Protein AF-Q07IV1-F1 (afdb_monomer)

Radius of gyration: 22.97 Å; Cα contacts (8 Å, |Δi|>4): 264; chains: 1; bounding box: 75×40×69 Å

Foldseek 3Di:
DDDDDDDDDDDPPDPDDDDPDLVVLLVLVAAKWAWPDKPVDDDRPWMWGWDDPDQWTWIDIPQAKIWTWHFDDDVPWTKIKGKIAGDDRPPLRHGWIWIKIWTDDDQKIWIWIWTCPPVDTDIMITIIGDDDPDD

pLDDT: mean 82.67, std 17.13, range [36.03, 98.31]

Nearest PDB structures (foldseek):
  3wjf-assembly1_B  TM=5.569E-01  e=2.187E-03  Arabidopsis thaliana
  3wjc-assembly1_B  TM=5.293E-01  e=2.429E-03  Arabidopsis thaliana
  4ymy-assembly1_A-2  TM=5.428E-01  e=3.892E-03  Arabidopsis thaliana
  3wjd-assembly1_A-2  TM=5.385E-01  e=6.235E-03  Arabidopsis thaliana

Solvent-accessible surface area (backbone atoms only — not comparable to full-atom values): 7969 Å² total; per-residue (Å²): 141,80,89,78,82,85,82,83,80,84,82,82,81,77,83,75,81,80,76,76,61,70,74,69,52,57,56,76,65,49,44,66,31,36,41,75,46,41,81,81,51,89,48,90,82,39,36,38,38,28,42,86,60,76,95,28,36,33,37,44,34,79,79,37,36,37,34,45,29,35,79,43,96,45,93,96,44,47,34,31,36,38,43,32,35,29,46,82,58,97,70,88,49,53,68,34,44,27,41,38,40,38,36,54,56,96,78,33,41,38,37,43,33,42,32,55,71,80,96,49,72,50,78,40,45,36,37,25,31,63,78,80,82,79,133

Organism: Rhodopseudomonas palustris (strain BisA53) (NCBI:txid316055)

Secondary structure (DSSP, 8-state):
---------------------HHHHHGGG-EEEEEEEETT---TT-EEEEEE-SSSEEEEETTSEEEEEEE--BTTBEEEEEEEEE-S-SSS-TT-EEEEEEEEETTEEEEEEEEE-SSSEEEEEEEEE------

Mean predicted aligned error: 10.29 Å

Sequence (135 aa):
MHRLALSIVLISMACAGQSMPAQAQVDFLLGEWQQIASNAGACPTCQISLAHGGDAIAVTANNGWSARVSEQRRVGVIAAAGNGRWRSAGRGLDGKPFSIDLEWRGDRLYMTMRIDLGPGVRTVKAVYGRLWLGS

Structure (mmCIF, N/CA/C/O backbone):
data_AF-Q07IV1-F1
#
_entry.id   AF-Q07IV1-F1
#
loop_
_atom_site.group_PDB
_atom_site.id
_atom_site.type_symbol
_atom_site.label_atom_id
_atom_site.label_alt_id
_atom_site.label_comp_id
_atom_site.label_asym_id
_atom_site.label_entity_id
_atom_site.label_seq_id
_atom_site.pdbx_PDB_ins_code
_atom_site.Cartn_x
_atom_site.Cartn_y
_atom_site.Cartn_z
_atom_site.occupancy
_atom_site.B_iso_or_equiv
_atom_site.auth_seq_id
_atom_site.auth_comp_id
_atom_site.auth_asym_id
_atom_site.auth_atom_id
_atom_site.pdbx_PDB_model_num
ATOM 1 N N . MET A 1 1 ? -60.277 20.187 48.944 1.00 40.03 1 MET A N 1
ATOM 2 C CA . MET A 1 1 ? -60.179 20.844 47.620 1.00 40.03 1 MET A CA 1
ATOM 3 C C . MET A 1 1 ? -58.736 21.284 47.399 1.00 40.03 1 MET A C 1
ATOM 5 O O . MET A 1 1 ? -58.373 22.378 47.812 1.00 40.03 1 MET A O 1
ATOM 9 N N . HIS A 1 2 ? -57.885 20.426 46.833 1.00 36.03 2 HIS A N 1
ATOM 10 C CA . HIS A 1 2 ? -56.502 20.779 46.494 1.00 36.03 2 HIS A CA 1
ATOM 11 C C . HIS A 1 2 ? -56.306 20.591 44.994 1.00 36.03 2 HIS A C 1
ATOM 13 O O . HIS A 1 2 ? -56.452 19.496 44.461 1.00 36.03 2 HIS A O 1
ATOM 19 N N . ARG A 1 3 ? -56.078 21.725 44.330 1.00 49.12 3 ARG A N 1
ATOM 20 C CA . ARG A 1 3 ? -55.739 21.842 42.916 1.00 49.12 3 ARG A CA 1
ATOM 21 C C . ARG A 1 3 ? -54.343 21.256 42.728 1.00 49.12 3 ARG A C 1
ATOM 23 O O . ARG A 1 3 ? -53.415 21.730 43.372 1.00 49.12 3 ARG A O 1
ATOM 30 N N . LEU A 1 4 ? -54.186 20.276 41.848 1.00 46.97 4 LEU A N 1
ATOM 31 C CA . LEU A 1 4 ? -52.872 19.841 41.384 1.00 46.97 4 LEU A CA 1
ATOM 32 C C . LEU A 1 4 ? -52.794 20.126 39.889 1.00 46.97 4 LEU A C 1
ATOM 34 O O . LEU A 1 4 ? -53.423 19.465 39.067 1.00 46.97 4 LEU A O 1
ATOM 38 N N . ALA A 1 5 ? -52.086 21.211 39.591 1.00 52.22 5 ALA A N 1
ATOM 39 C CA . ALA A 1 5 ? -51.722 21.630 38.254 1.00 52.22 5 ALA A CA 1
ATOM 40 C C . ALA A 1 5 ? -50.782 20.584 37.638 1.00 52.22 5 ALA A C 1
ATOM 42 O O . ALA A 1 5 ? -49.783 20.196 38.242 1.00 52.22 5 ALA A O 1
ATOM 43 N N . LEU A 1 6 ? -51.136 20.118 36.443 1.00 47.47 6 LEU A N 1
ATOM 44 C CA . LEU A 1 6 ? -50.376 19.144 35.674 1.00 47.47 6 LEU A CA 1
ATOM 45 C C . LEU A 1 6 ? -49.261 19.886 34.912 1.00 47.47 6 LEU A C 1
ATOM 47 O O . LEU A 1 6 ? -49.503 20.461 33.853 1.00 47.47 6 LEU A O 1
ATOM 51 N N . SER A 1 7 ? -48.051 19.924 35.468 1.00 48.41 7 SER A N 1
ATOM 52 C CA . SER A 1 7 ? -46.876 20.477 34.782 1.00 48.41 7 SER A CA 1
ATOM 53 C C . SER A 1 7 ? -46.313 19.449 33.798 1.00 48.41 7 SER A C 1
ATOM 55 O O . SER A 1 7 ? -45.733 18.444 34.202 1.00 48.41 7 SER A O 1
ATOM 57 N N . ILE A 1 8 ? -46.492 19.701 32.501 1.00 55.38 8 ILE A N 1
ATOM 58 C CA . ILE A 1 8 ? -45.924 18.907 31.404 1.00 55.38 8 ILE A CA 1
ATOM 59 C C . ILE A 1 8 ? -44.453 19.308 31.236 1.00 55.38 8 ILE A C 1
ATOM 61 O O . ILE A 1 8 ? -44.153 20.420 30.805 1.00 55.38 8 ILE A O 1
ATOM 65 N N . VAL A 1 9 ? -43.531 18.408 31.582 1.00 54.19 9 VAL A N 1
ATOM 66 C CA . VAL A 1 9 ? -42.092 18.572 31.329 1.00 54.19 9 VAL A CA 1
ATOM 67 C C . VAL A 1 9 ? -41.769 17.957 29.965 1.00 54.19 9 VAL A C 1
ATOM 69 O O . VAL A 1 9 ? -41.808 16.741 29.798 1.00 54.19 9 VAL A O 1
ATOM 72 N N . LEU A 1 10 ? -41.466 18.803 28.979 1.00 54.62 10 LEU A N 1
ATOM 73 C CA . LEU A 1 10 ? -40.943 18.398 27.672 1.00 54.62 10 LEU A CA 1
ATOM 74 C C . LEU A 1 10 ? -39.434 18.146 27.794 1.00 54.62 10 LEU A C 1
ATOM 76 O O . LEU A 1 10 ? -38.656 19.084 27.944 1.00 54.62 10 LEU A O 1
ATOM 80 N N . ILE A 1 11 ? -39.021 16.878 27.733 1.00 59.69 11 ILE A N 1
ATOM 81 C CA . ILE A 1 11 ? -37.609 16.481 27.661 1.00 59.69 11 ILE A CA 1
ATOM 82 C C . ILE A 1 11 ? -37.199 16.465 26.184 1.00 59.69 11 ILE A C 1
ATOM 84 O O . ILE A 1 11 ? -37.476 15.516 25.453 1.00 59.69 11 ILE A O 1
ATOM 88 N N . SER A 1 12 ? -36.548 17.533 25.728 1.00 55.75 12 SER A N 1
ATOM 89 C CA . SER A 1 12 ? -35.908 17.612 24.412 1.00 55.75 12 SER A CA 1
ATOM 90 C C . SER A 1 12 ? -34.575 16.855 24.442 1.00 55.75 12 SER A C 1
ATOM 92 O O . SER A 1 12 ? -33.531 17.396 24.799 1.00 55.75 12 SER A O 1
ATOM 94 N N . MET A 1 13 ? -34.613 15.574 24.073 1.00 62.78 13 MET A N 1
ATOM 95 C CA . MET A 1 13 ? -33.425 14.736 23.898 1.00 62.78 13 MET A CA 1
ATOM 96 C C . MET A 1 13 ? -32.704 15.135 22.598 1.00 62.78 13 MET A C 1
ATOM 98 O O . MET A 1 13 ? -33.010 14.636 21.517 1.00 62.78 13 MET A O 1
ATOM 102 N N . ALA A 1 14 ? -31.761 16.074 22.685 1.00 55.47 14 ALA A N 1
ATOM 103 C CA . ALA A 1 14 ? -30.874 16.415 21.578 1.00 55.47 14 ALA A CA 1
ATOM 104 C C . ALA A 1 14 ? -29.803 15.322 21.422 1.00 55.47 14 ALA A C 1
ATOM 106 O O . ALA A 1 14 ? -28.797 15.313 22.130 1.00 55.47 14 ALA A O 1
ATOM 107 N N . CYS A 1 15 ? -30.006 14.386 20.492 1.00 52.06 15 CYS A N 1
ATOM 108 C CA . CYS A 1 15 ? -28.945 13.484 20.049 1.00 52.06 15 CYS A CA 1
ATOM 109 C C . CYS A 1 15 ? -27.900 14.289 19.260 1.00 52.06 15 CYS A C 1
ATOM 111 O O . CYS A 1 15 ? -28.031 14.489 18.054 1.00 52.06 15 CYS A O 1
ATOM 113 N N . ALA A 1 16 ? -26.860 14.768 19.943 1.00 54.22 16 ALA A N 1
ATOM 114 C CA . ALA A 1 16 ? -25.662 15.278 19.292 1.00 54.22 16 ALA A CA 1
ATOM 115 C C . ALA A 1 16 ? -24.942 14.106 18.604 1.00 54.22 16 ALA A C 1
ATOM 117 O O . ALA A 1 16 ? -24.416 13.214 19.270 1.00 54.22 16 ALA A O 1
ATOM 118 N N . GLY A 1 17 ? -24.946 14.088 17.269 1.00 51.19 17 GLY A N 1
ATOM 119 C CA . GLY A 1 17 ? -24.156 13.147 16.480 1.00 51.19 17 GLY A CA 1
ATOM 120 C C . GLY A 1 17 ? -22.672 13.370 16.751 1.00 51.19 17 GLY A C 1
ATOM 121 O O . GLY A 1 17 ? -22.096 14.355 16.296 1.00 51.19 17 GLY A O 1
ATOM 122 N N . GLN A 1 18 ? -22.059 12.478 17.525 1.00 54.50 18 GLN A N 1
ATOM 123 C CA . GLN A 1 18 ? -20.629 12.509 17.803 1.00 54.50 18 GLN A CA 1
ATOM 124 C C . GLN A 1 18 ? -19.873 12.134 16.523 1.00 54.50 18 GLN A C 1
ATOM 126 O O . GLN A 1 18 ? -19.753 10.963 16.171 1.00 54.50 18 GLN A O 1
ATOM 131 N N . SER A 1 19 ? -19.370 13.134 15.802 1.00 58.03 19 SER A N 1
ATOM 132 C CA . SER A 1 19 ? -18.354 12.924 14.774 1.00 58.03 19 SER A CA 1
ATOM 133 C C . SER A 1 19 ? -17.069 12.464 15.461 1.00 58.03 19 SER A C 1
ATOM 135 O O . SER A 1 19 ? -16.491 13.222 16.242 1.00 58.03 19 SER A O 1
ATOM 137 N N . MET A 1 20 ? -16.640 11.224 15.209 1.00 58.50 20 MET A N 1
ATOM 138 C CA . MET A 1 20 ? -15.365 10.723 15.724 1.00 58.50 20 MET A CA 1
ATOM 139 C C . MET A 1 20 ? -14.208 11.618 15.247 1.00 58.50 20 MET A C 1
ATOM 141 O O . MET A 1 20 ? -14.228 12.081 14.102 1.00 58.50 20 MET A O 1
ATOM 145 N N . PRO A 1 21 ? -13.205 11.889 16.103 1.00 58.69 21 PRO A N 1
ATOM 146 C CA . PRO A 1 21 ? -12.028 12.644 15.697 1.00 58.69 21 PRO A CA 1
ATOM 147 C C . PRO A 1 21 ? -11.281 11.892 14.587 1.00 58.69 21 PRO A C 1
ATOM 149 O O . PRO A 1 21 ? -11.074 10.686 14.688 1.00 58.69 21 PRO A O 1
ATOM 152 N N . ALA A 1 22 ? -10.860 12.619 13.548 1.00 57.34 22 ALA A N 1
ATOM 153 C CA . ALA A 1 22 ? -10.236 12.077 12.332 1.00 57.34 22 ALA A CA 1
ATOM 154 C C . ALA A 1 22 ? -9.058 11.117 12.612 1.00 57.34 22 ALA A C 1
ATOM 156 O O . ALA A 1 22 ? -8.937 10.065 11.992 1.00 57.34 22 ALA A O 1
ATOM 157 N N . GLN A 1 23 ? -8.262 11.404 13.647 1.00 57.91 23 GLN A N 1
ATOM 158 C CA . GLN A 1 23 ? -7.150 10.546 14.065 1.00 57.91 23 GLN A CA 1
ATOM 159 C C . GLN A 1 23 ? -7.575 9.137 14.504 1.00 57.91 23 GLN A C 1
ATOM 161 O O . GLN A 1 23 ? -6.878 8.184 14.187 1.00 57.91 23 GLN A O 1
ATOM 166 N N . ALA A 1 24 ? -8.740 8.972 15.137 1.00 60.38 24 ALA A N 1
ATOM 167 C CA . ALA A 1 24 ? -9.231 7.649 15.535 1.00 60.38 24 ALA A CA 1
ATOM 168 C C . ALA A 1 24 ? -9.680 6.799 14.331 1.00 60.38 24 ALA A C 1
ATOM 170 O O . ALA A 1 24 ? -9.827 5.584 14.431 1.00 60.38 24 ALA A O 1
ATOM 171 N N . GLN A 1 25 ? -9.929 7.431 13.181 1.00 69.75 25 GLN A N 1
ATOM 172 C CA . GLN A 1 25 ? -10.469 6.764 12.004 1.00 69.75 25 GLN A CA 1
ATOM 173 C C . GLN A 1 25 ? -9.362 6.101 11.167 1.00 69.75 25 GLN A C 1
ATOM 175 O O . GLN A 1 25 ? -9.569 5.032 10.601 1.00 69.75 25 GLN A O 1
ATOM 180 N N . VAL A 1 26 ? -8.153 6.663 11.134 1.00 74.19 26 VAL A N 1
ATOM 181 C CA . VAL A 1 26 ? -7.001 6.023 10.472 1.00 74.19 26 VAL A CA 1
ATOM 182 C C . VAL A 1 26 ? -6.402 4.864 11.265 1.00 74.19 26 VAL A C 1
ATOM 184 O O . VAL A 1 26 ? -5.781 3.990 10.660 1.00 74.19 26 VAL A O 1
ATOM 187 N N . ASP A 1 27 ? -6.653 4.785 12.572 1.00 84.12 27 ASP A N 1
ATOM 188 C CA . ASP A 1 27 ? -6.186 3.675 13.411 1.00 84.12 27 ASP A CA 1
ATOM 189 C C . ASP A 1 27 ? -6.731 2.317 12.936 1.00 84.12 27 ASP A C 1
ATOM 191 O O . ASP A 1 27 ? -6.049 1.295 13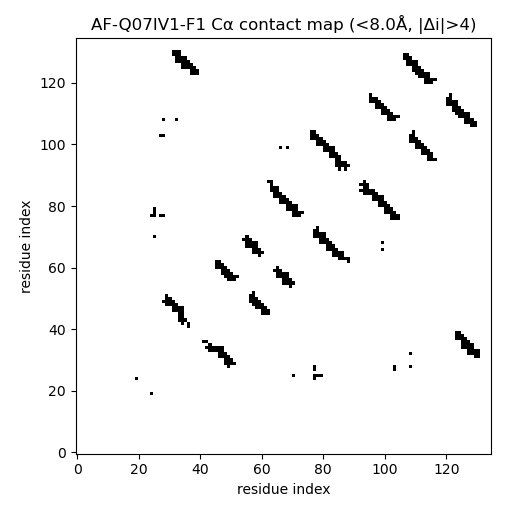.032 1.00 84.12 27 ASP A O 1
ATOM 195 N N . PHE A 1 28 ? -7.911 2.301 12.304 1.00 87.06 28 PHE A N 1
ATOM 196 C CA . PHE A 1 28 ? -8.484 1.100 11.686 1.00 87.06 28 PHE A CA 1
ATOM 197 C C . PHE A 1 28 ? -7.635 0.532 10.538 1.00 87.06 28 PHE A C 1
ATOM 199 O O . PHE A 1 28 ? -7.730 -0.664 10.239 1.00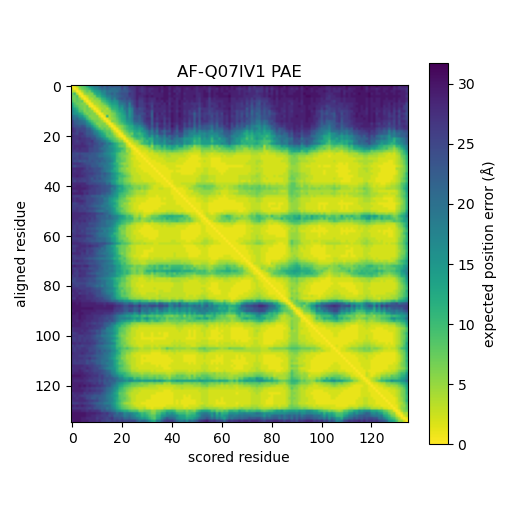 87.06 28 PHE A O 1
ATOM 206 N N . LEU A 1 29 ? -6.798 1.359 9.901 1.00 91.25 29 LEU A N 1
ATOM 207 C CA . LEU A 1 29 ? -5.878 0.934 8.845 1.00 91.25 29 LEU A CA 1
ATOM 208 C C . LEU A 1 29 ? -4.622 0.256 9.406 1.00 91.25 29 LEU A C 1
ATOM 210 O O . LEU A 1 29 ? -3.996 -0.529 8.696 1.00 91.25 29 LEU A O 1
ATOM 214 N N . LEU A 1 30 ? -4.244 0.533 10.654 1.00 93.50 30 LEU A N 1
ATOM 215 C CA . LEU A 1 30 ? -2.963 0.109 11.222 1.00 93.50 30 LEU A CA 1
ATOM 216 C C . LEU A 1 30 ? -2.890 -1.398 11.471 1.00 93.50 30 LEU A C 1
ATOM 218 O O . LEU A 1 30 ? -3.901 -2.060 11.696 1.00 93.50 30 LEU A O 1
ATOM 222 N N . GLY A 1 31 ? -1.678 -1.944 11.474 1.00 94.69 31 GLY A N 1
ATOM 223 C CA . GLY A 1 31 ? -1.365 -3.349 11.717 1.00 94.69 31 GLY A CA 1
ATOM 224 C C . GLY A 1 31 ? -1.107 -4.149 10.441 1.00 94.69 31 GLY A C 1
ATOM 225 O O . GLY A 1 31 ? -0.870 -3.594 9.368 1.00 94.69 31 GLY A O 1
ATOM 226 N N . GLU A 1 32 ? -1.152 -5.472 10.583 1.00 96.25 32 GLU A N 1
ATOM 227 C CA . GLU A 1 32 ? -0.817 -6.416 9.515 1.00 96.25 32 GLU A CA 1
ATOM 228 C C . GLU A 1 32 ? -2.034 -6.801 8.669 1.00 96.25 32 GLU A C 1
ATOM 230 O O . GLU A 1 32 ? -3.147 -6.996 9.179 1.00 96.25 32 GLU A O 1
ATOM 235 N N . TRP A 1 33 ? -1.789 -6.957 7.369 1.00 96.94 33 TRP A N 1
ATOM 236 C CA . TRP A 1 33 ? -2.789 -7.296 6.367 1.00 96.94 33 TRP A CA 1
ATOM 237 C C . TRP A 1 33 ? -2.243 -8.325 5.372 1.00 96.94 33 TRP A C 1
ATOM 239 O O . TRP A 1 33 ? -1.212 -8.118 4.733 1.00 96.94 33 TRP A O 1
ATOM 249 N N . GLN A 1 34 ? -2.975 -9.422 5.197 1.00 96.94 34 GLN A N 1
ATOM 250 C CA . GLN A 1 34 ? -2.657 -10.521 4.288 1.00 96.94 34 GLN A CA 1
ATOM 251 C C . GLN A 1 34 ? -3.398 -10.350 2.959 1.00 96.94 34 GLN A C 1
ATOM 253 O O . GLN A 1 34 ? -4.606 -10.103 2.947 1.00 96.94 34 GLN A O 1
ATOM 258 N N . GLN A 1 35 ? -2.695 -10.497 1.832 1.00 96.56 35 GLN A N 1
ATOM 259 C CA . GLN A 1 35 ? -3.316 -10.416 0.511 1.00 96.56 35 GLN A CA 1
ATOM 260 C C . GLN A 1 35 ? -4.309 -11.568 0.327 1.00 96.56 35 GLN A C 1
ATOM 262 O O . GLN A 1 35 ? -3.944 -12.735 0.459 1.00 96.56 35 GLN A O 1
ATOM 267 N N . ILE A 1 36 ? -5.545 -11.228 -0.034 1.00 96.62 36 ILE A N 1
ATOM 268 C CA . ILE A 1 36 ? -6.603 -12.172 -0.415 1.00 96.62 36 ILE A CA 1
ATOM 269 C C . ILE A 1 36 ? -6.616 -12.341 -1.936 1.00 96.62 36 ILE A C 1
ATOM 271 O O . ILE A 1 36 ? -6.641 -13.456 -2.446 1.00 96.62 36 ILE A O 1
ATOM 275 N N . ALA A 1 37 ? -6.581 -11.228 -2.673 1.00 96.75 37 ALA A N 1
ATOM 276 C CA . ALA A 1 37 ? -6.648 -11.228 -4.131 1.00 96.75 37 ALA A CA 1
ATOM 277 C C . ALA A 1 37 ? -5.885 -10.043 -4.726 1.00 96.75 37 ALA A C 1
ATOM 279 O O . ALA A 1 37 ? -5.783 -8.987 -4.102 1.00 96.75 37 ALA A O 1
ATOM 280 N N . SER A 1 38 ? -5.375 -10.206 -5.948 1.00 96.88 38 SER A N 1
ATOM 281 C CA . SER A 1 38 ? -4.732 -9.135 -6.710 1.00 96.88 38 SER A CA 1
ATOM 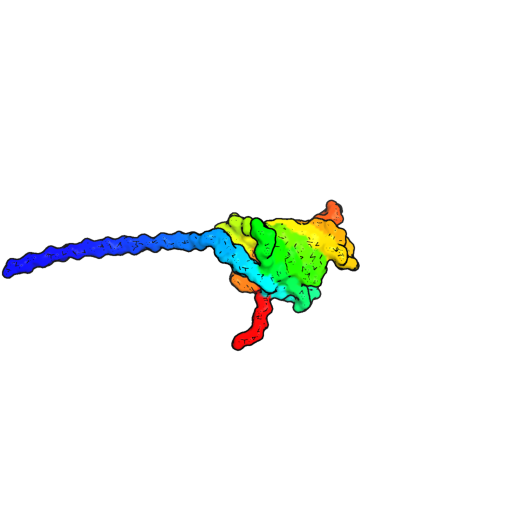282 C C . SER A 1 38 ? -4.821 -9.396 -8.210 1.00 96.88 38 SER A C 1
ATOM 284 O O . SER A 1 38 ? -4.664 -10.531 -8.659 1.00 96.88 38 SER A O 1
ATOM 286 N N . ASN A 1 39 ? -5.010 -8.340 -9.005 1.00 96.31 39 ASN A N 1
ATOM 287 C CA . ASN A 1 39 ? -4.916 -8.434 -10.467 1.00 96.31 39 ASN A CA 1
ATOM 288 C C . ASN A 1 39 ? -3.461 -8.556 -10.971 1.00 96.31 39 ASN A C 1
ATOM 290 O O . ASN A 1 39 ? -3.242 -8.730 -12.167 1.00 96.31 39 ASN A O 1
ATOM 294 N N . ALA A 1 40 ? -2.464 -8.451 -10.084 1.00 91.06 40 ALA A N 1
ATOM 295 C CA . ALA A 1 40 ? -1.051 -8.658 -10.403 1.00 91.06 40 ALA A CA 1
ATOM 296 C C . ALA A 1 40 ? -0.575 -10.105 -10.168 1.00 91.06 40 ALA A C 1
ATOM 298 O O . ALA A 1 40 ? 0.609 -10.383 -10.355 1.00 91.06 40 ALA A O 1
ATOM 299 N N . GLY A 1 41 ? -1.483 -11.009 -9.787 1.00 89.25 41 GLY A N 1
ATOM 300 C CA . GLY A 1 41 ? -1.208 -12.424 -9.548 1.00 89.25 41 GLY A CA 1
ATOM 301 C C . GLY A 1 41 ? -1.501 -12.861 -8.112 1.00 89.25 41 GLY A C 1
ATOM 302 O O . GLY A 1 41 ? -1.556 -12.052 -7.181 1.00 89.25 41 GLY A O 1
ATOM 303 N N . ALA A 1 42 ? -1.690 -14.169 -7.936 1.00 89.56 42 ALA A N 1
ATOM 304 C CA . ALA A 1 42 ? -1.874 -14.769 -6.622 1.00 89.56 42 ALA A CA 1
ATOM 305 C C . ALA A 1 42 ? -0.557 -14.755 -5.832 1.00 89.56 42 ALA A C 1
ATOM 307 O O . ALA A 1 42 ? 0.511 -15.049 -6.365 1.00 89.56 42 ALA A O 1
ATOM 308 N N . CYS A 1 43 ? -0.647 -14.419 -4.548 1.00 90.69 43 CYS A N 1
ATOM 309 C CA . CYS A 1 43 ? 0.485 -14.427 -3.633 1.00 90.69 43 CYS A CA 1
ATOM 310 C C . CYS A 1 43 ? -0.026 -14.692 -2.209 1.00 90.69 43 CYS A C 1
ATOM 312 O O . CYS A 1 43 ? -0.361 -13.746 -1.494 1.00 90.69 43 CYS A O 1
ATOM 314 N N . PRO A 1 44 ? -0.128 -15.965 -1.793 1.00 90.75 44 PRO A N 1
ATOM 315 C CA . PRO A 1 44 ? -0.684 -16.332 -0.490 1.00 90.75 44 PRO A CA 1
ATOM 316 C C . PRO A 1 44 ? 0.206 -15.903 0.682 1.00 90.75 44 PRO A C 1
ATOM 318 O O . PRO A 1 44 ? -0.241 -15.905 1.819 1.00 90.75 44 PRO A O 1
ATOM 321 N N . THR A 1 45 ? 1.452 -15.511 0.419 1.00 93.50 45 THR A N 1
ATOM 322 C CA . THR A 1 45 ? 2.399 -15.018 1.423 1.00 93.50 45 THR A CA 1
ATOM 323 C C . THR A 1 45 ? 2.559 -13.500 1.399 1.00 93.50 45 THR A C 1
ATOM 325 O O . THR A 1 45 ? 3.266 -12.968 2.246 1.00 93.50 45 THR A O 1
ATOM 328 N N . CYS A 1 46 ? 1.932 -12.776 0.460 1.00 94.75 46 CYS A N 1
ATOM 329 C CA . CYS A 1 46 ? 2.113 -11.328 0.350 1.00 94.75 46 CYS A CA 1
ATOM 330 C C . CYS A 1 46 ? 1.370 -10.592 1.464 1.00 94.75 46 CYS A C 1
ATOM 332 O O . CYS A 1 46 ? 0.155 -10.723 1.602 1.00 94.75 46 CYS A O 1
ATOM 334 N N . GLN A 1 47 ? 2.102 -9.778 2.213 1.00 96.69 47 GLN A N 1
ATOM 335 C CA . GLN A 1 47 ? 1.600 -9.038 3.364 1.00 96.69 47 GLN A CA 1
ATOM 336 C C . GLN A 1 47 ? 2.035 -7.581 3.296 1.00 96.69 47 GLN A C 1
ATOM 338 O O . GLN A 1 47 ? 3.090 -7.259 2.735 1.00 96.69 47 GLN A O 1
ATOM 343 N N . ILE A 1 48 ? 1.217 -6.717 3.891 1.00 97.25 48 ILE A N 1
ATOM 344 C CA . ILE A 1 48 ? 1.542 -5.315 4.135 1.00 97.25 48 ILE A CA 1
ATOM 345 C C . ILE A 1 48 ? 1.343 -4.985 5.615 1.00 97.25 48 ILE A C 1
ATOM 347 O O . ILE A 1 48 ? 0.341 -5.372 6.216 1.00 97.25 48 ILE A O 1
ATOM 351 N N . SER A 1 49 ? 2.291 -4.234 6.162 1.00 97.12 49 SER A N 1
ATOM 352 C CA . SER A 1 49 ? 2.243 -3.661 7.502 1.00 97.12 49 SER A CA 1
ATOM 353 C C . SER A 1 49 ? 1.978 -2.166 7.400 1.00 97.12 49 SER A C 1
ATOM 355 O O . SER A 1 49 ? 2.634 -1.474 6.610 1.00 97.12 49 SER A O 1
ATOM 357 N N . LEU A 1 50 ? 1.010 -1.672 8.169 1.00 96.75 50 LEU A N 1
ATOM 358 C CA . LEU A 1 50 ? 0.687 -0.254 8.292 1.00 96.75 50 LEU A CA 1
ATOM 359 C C . LEU A 1 50 ? 0.996 0.217 9.712 1.00 96.75 50 LEU A C 1
ATOM 361 O O . LEU A 1 50 ? 0.353 -0.215 10.664 1.00 96.75 50 LEU A O 1
ATOM 365 N N . ALA A 1 51 ? 1.952 1.130 9.859 1.00 95.44 51 ALA A N 1
ATOM 366 C CA . ALA A 1 51 ? 2.366 1.653 11.160 1.00 95.44 51 ALA A CA 1
ATOM 367 C C . ALA A 1 51 ? 2.476 3.180 11.137 1.00 95.44 51 ALA A C 1
ATOM 369 O O . ALA A 1 51 ? 2.733 3.779 10.089 1.00 95.44 51 ALA A O 1
ATOM 370 N N . HIS A 1 52 ? 2.324 3.825 12.295 1.00 92.06 52 HIS A N 1
ATOM 371 C CA . HIS A 1 52 ? 2.607 5.255 12.407 1.00 92.06 52 HIS A CA 1
ATOM 372 C C . HIS A 1 52 ? 4.071 5.541 12.053 1.00 92.06 52 HIS A C 1
ATOM 374 O 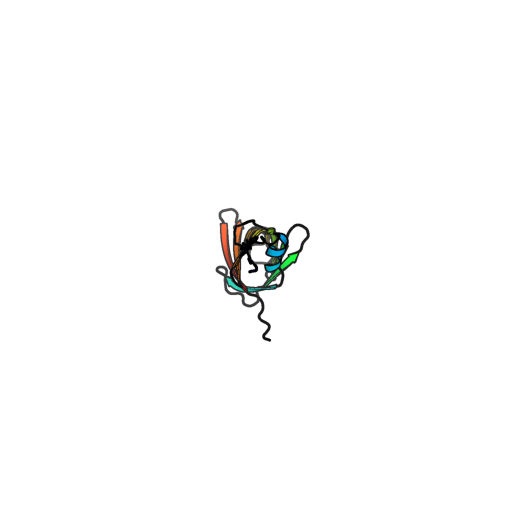O . HIS A 1 52 ? 4.987 4.884 12.541 1.00 92.06 52 HIS A O 1
ATOM 380 N N . GLY A 1 53 ? 4.287 6.549 11.211 1.00 80.69 53 GLY A N 1
ATOM 381 C CA . GLY A 1 53 ? 5.605 7.009 10.782 1.00 80.69 53 GLY A CA 1
ATOM 382 C C . GLY A 1 53 ? 5.788 8.513 10.983 1.00 80.69 53 GLY A C 1
ATOM 383 O O . GLY A 1 53 ? 6.389 9.158 10.122 1.00 80.69 53 GLY A O 1
ATOM 384 N N . GLY A 1 54 ? 5.231 9.076 12.061 1.00 81.81 54 GLY A N 1
ATOM 385 C CA . GLY A 1 54 ? 5.089 10.522 12.276 1.00 81.81 54 GLY A CA 1
ATOM 386 C C . GLY A 1 54 ? 3.768 11.030 11.694 1.00 81.81 54 GLY A C 1
ATOM 387 O O . GLY A 1 54 ? 2.730 10.419 11.925 1.00 81.81 54 GLY A O 1
ATOM 388 N N . ASP A 1 55 ? 3.818 12.078 10.869 1.00 84.12 55 ASP A N 1
ATOM 389 C CA . ASP A 1 55 ? 2.631 12.718 10.258 1.00 84.12 55 ASP A CA 1
ATOM 390 C C . ASP A 1 55 ? 1.973 11.901 9.125 1.00 84.12 55 ASP A C 1
ATOM 392 O O . ASP A 1 55 ? 1.044 12.351 8.453 1.00 84.12 55 ASP A O 1
ATOM 396 N N . ALA A 1 56 ? 2.483 10.699 8.860 1.00 91.31 56 ALA A N 1
ATOM 397 C CA . ALA A 1 56 ? 1.972 9.793 7.841 1.00 91.31 56 ALA A CA 1
ATOM 398 C C . ALA A 1 56 ? 2.044 8.346 8.332 1.00 91.31 56 ALA A C 1
ATOM 400 O O . ALA A 1 56 ? 2.840 8.001 9.208 1.00 91.31 56 ALA A O 1
ATOM 401 N N . ILE A 1 57 ? 1.252 7.485 7.709 1.00 94.81 57 ILE A N 1
ATOM 402 C CA . ILE A 1 57 ? 1.303 6.039 7.898 1.00 94.81 57 ILE A CA 1
ATOM 403 C C . ILE A 1 57 ? 2.366 5.481 6.951 1.00 94.81 57 ILE A C 1
ATOM 405 O O . ILE A 1 57 ? 2.346 5.732 5.741 1.00 94.81 57 ILE A O 1
ATOM 409 N N . ALA A 1 58 ? 3.306 4.724 7.503 1.00 96.56 58 ALA A N 1
ATOM 410 C CA . ALA A 1 58 ? 4.256 3.943 6.735 1.00 96.56 58 ALA A CA 1
ATOM 411 C C . ALA A 1 58 ? 3.600 2.624 6.314 1.00 96.56 58 ALA A C 1
ATOM 413 O O . ALA A 1 58 ? 3.094 1.884 7.154 1.00 96.56 58 ALA A O 1
ATOM 414 N N . VAL A 1 59 ? 3.641 2.327 5.015 1.00 97.44 59 VAL A N 1
ATOM 415 C CA . VAL A 1 59 ? 3.202 1.050 4.446 1.00 97.44 59 VAL A CA 1
ATOM 416 C C . VAL A 1 59 ? 4.440 0.271 4.025 1.00 97.44 59 VAL A C 1
ATOM 418 O O . VAL A 1 59 ? 5.213 0.746 3.188 1.00 97.44 59 VAL A O 1
ATOM 421 N N . THR A 1 60 ? 4.628 -0.923 4.577 1.00 96.25 60 THR A N 1
ATOM 422 C CA . THR A 1 60 ? 5.753 -1.803 4.234 1.00 96.25 60 THR A CA 1
ATOM 423 C C . THR A 1 60 ? 5.226 -3.128 3.720 1.00 96.25 60 THR A C 1
ATOM 425 O O . THR A 1 60 ? 4.529 -3.827 4.446 1.00 96.25 60 THR A O 1
ATOM 428 N N . ALA A 1 61 ? 5.563 -3.482 2.482 1.00 95.69 61 ALA A N 1
ATOM 429 C CA . ALA A 1 61 ? 5.185 -4.756 1.893 1.00 95.69 61 ALA A CA 1
ATOM 430 C C . ALA A 1 61 ? 6.350 -5.743 1.915 1.00 95.69 61 ALA A C 1
ATOM 432 O O . ALA A 1 61 ? 7.489 -5.396 1.589 1.00 95.69 61 ALA A O 1
ATOM 433 N N . ASN A 1 62 ? 6.062 -7.004 2.226 1.00 93.94 62 ASN A N 1
ATOM 434 C CA . ASN A 1 62 ? 7.086 -8.051 2.277 1.00 93.94 62 ASN A CA 1
ATOM 435 C C . ASN A 1 62 ? 7.583 -8.507 0.890 1.00 93.94 62 ASN A C 1
ATOM 437 O O . ASN A 1 62 ? 8.540 -9.269 0.794 1.00 93.94 62 ASN A O 1
ATOM 441 N N . ASN A 1 63 ? 6.966 -8.020 -0.187 1.00 89.50 63 ASN A N 1
ATOM 442 C CA . ASN A 1 63 ? 7.381 -8.268 -1.566 1.00 89.50 63 ASN A CA 1
ATOM 443 C C . ASN A 1 63 ? 8.195 -7.110 -2.174 1.00 89.50 63 ASN A C 1
ATOM 445 O O . ASN A 1 63 ? 8.381 -7.063 -3.389 1.00 89.50 63 ASN A O 1
ATOM 449 N N . GLY A 1 64 ? 8.708 -6.201 -1.337 1.00 90.00 64 GLY A N 1
ATOM 450 C CA . GLY A 1 64 ? 9.784 -5.284 -1.711 1.00 90.00 64 GLY A CA 1
ATOM 451 C C . GLY A 1 64 ? 9.363 -3.852 -2.030 1.00 90.00 64 GLY A C 1
ATOM 452 O O . GLY A 1 64 ? 10.231 -3.037 -2.324 1.00 90.00 64 GLY A O 1
ATOM 453 N N . TRP A 1 65 ? 8.084 -3.487 -1.942 1.00 93.75 65 TRP A N 1
ATOM 454 C CA . TRP A 1 65 ? 7.672 -2.082 -2.044 1.00 93.75 65 TRP A CA 1
ATOM 455 C C . TRP A 1 65 ? 7.339 -1.465 -0.685 1.00 93.75 65 TRP A C 1
ATOM 457 O O . TRP A 1 65 ? 7.015 -2.143 0.287 1.00 93.75 65 TRP A O 1
ATOM 467 N N . SER A 1 66 ? 7.433 -0.140 -0.617 1.00 95.62 66 SER A N 1
ATOM 468 C CA . SER A 1 66 ? 7.012 0.637 0.552 1.00 95.62 66 SER A CA 1
ATOM 469 C C . SER A 1 66 ? 6.404 1.969 0.127 1.00 95.62 66 SER A C 1
ATOM 471 O O . SER A 1 66 ? 6.777 2.496 -0.923 1.00 95.62 66 SER A O 1
ATOM 473 N N . ALA A 1 67 ? 5.512 2.526 0.942 1.00 97.12 67 ALA A N 1
ATOM 474 C CA . ALA A 1 67 ? 4.852 3.805 0.692 1.00 97.12 67 ALA A CA 1
ATOM 475 C C . ALA A 1 67 ? 4.681 4.626 1.976 1.00 97.12 67 ALA A C 1
ATOM 477 O O . ALA A 1 67 ? 4.779 4.101 3.085 1.00 97.12 67 ALA A O 1
ATOM 478 N N . ARG A 1 68 ? 4.400 5.920 1.813 1.00 97.00 68 ARG A N 1
ATOM 479 C CA . ARG A 1 68 ? 3.879 6.787 2.874 1.00 97.00 68 ARG A CA 1
ATOM 480 C C . ARG A 1 68 ? 2.514 7.295 2.443 1.00 97.00 68 ARG A C 1
ATOM 482 O O . ARG A 1 68 ? 2.386 7.797 1.326 1.00 97.00 68 ARG A O 1
ATOM 489 N N . VAL A 1 69 ? 1.521 7.154 3.313 1.00 96.06 69 VAL A N 1
ATOM 490 C CA . VAL A 1 69 ? 0.144 7.581 3.050 1.00 96.06 69 VAL A CA 1
ATOM 491 C C . VAL A 1 69 ? -0.361 8.478 4.168 1.00 96.06 69 VAL A C 1
ATOM 493 O O . VAL A 1 69 ? -0.025 8.284 5.335 1.00 96.06 69 VAL A O 1
ATOM 496 N N . SER A 1 70 ? -1.178 9.452 3.803 1.00 93.25 70 SER A N 1
ATOM 497 C CA . SER A 1 70 ? -1.875 10.329 4.738 1.00 93.25 70 SER A CA 1
ATOM 498 C C . SER A 1 70 ? -3.373 10.116 4.592 1.00 93.25 70 SER A C 1
ATOM 500 O O . SER A 1 70 ? -3.848 9.697 3.532 1.00 93.25 70 SER A O 1
ATOM 502 N N . GLU A 1 71 ? -4.110 10.386 5.663 1.00 89.56 71 GLU A N 1
ATOM 503 C CA . GLU A 1 71 ? -5.567 10.307 5.666 1.00 89.56 71 GLU A CA 1
ATOM 504 C C . GLU A 1 71 ? -6.165 11.109 4.502 1.00 89.56 71 GLU A C 1
ATOM 506 O O . GLU A 1 71 ? -5.769 12.246 4.232 1.00 89.56 71 GLU A O 1
ATOM 511 N N . GLN A 1 72 ? -7.150 10.525 3.825 1.00 88.88 72 GLN A N 1
ATOM 512 C CA . GLN A 1 72 ? -8.006 11.250 2.902 1.00 88.88 72 GLN A CA 1
ATOM 513 C C . GLN A 1 72 ? -9.374 11.465 3.528 1.00 88.88 72 GLN A C 1
ATOM 515 O O . GLN A 1 72 ? -10.136 10.523 3.735 1.00 88.88 72 GLN A O 1
ATOM 520 N N . ARG A 1 73 ? -9.722 12.735 3.746 1.00 77.88 73 ARG A N 1
ATOM 521 C CA . ARG A 1 73 ? -11.040 13.109 4.250 1.00 77.88 73 ARG A CA 1
ATOM 522 C C . ARG A 1 73 ? -12.100 12.833 3.181 1.00 77.88 73 ARG A C 1
ATOM 524 O O . ARG A 1 73 ? -12.247 13.592 2.224 1.00 77.88 73 ARG A O 1
ATOM 531 N N . ARG A 1 74 ? -12.853 11.750 3.361 1.00 79.62 74 ARG A N 1
ATOM 532 C CA . ARG A 1 74 ? -14.018 11.385 2.547 1.00 79.62 74 ARG A CA 1
ATOM 533 C C . ARG A 1 74 ? -15.171 11.032 3.477 1.00 79.62 74 ARG A C 1
ATOM 535 O O . ARG A 1 74 ? -15.009 10.244 4.404 1.00 79.62 74 ARG A O 1
ATOM 542 N N . VAL A 1 75 ? -16.332 11.643 3.256 1.00 78.06 75 VAL A N 1
ATOM 543 C CA . VAL A 1 75 ? -17.500 11.455 4.129 1.00 78.06 75 VAL A CA 1
ATOM 544 C C . VAL A 1 75 ? -17.876 9.973 4.168 1.00 78.06 75 VAL A C 1
ATOM 546 O O . VAL A 1 75 ? -18.167 9.379 3.134 1.00 78.06 75 VAL A O 1
ATOM 549 N N . GLY A 1 76 ? -17.850 9.385 5.367 1.00 79.06 76 GLY A N 1
ATOM 550 C CA . GLY A 1 76 ? -18.239 7.992 5.597 1.00 79.06 76 GLY A CA 1
ATOM 551 C C . GLY A 1 76 ? -17.252 6.934 5.091 1.00 79.06 76 GLY A C 1
ATOM 552 O O . GLY A 1 76 ? -17.604 5.758 5.089 1.00 79.06 76 GLY A O 1
ATOM 553 N N . VAL A 1 77 ? -16.036 7.310 4.672 1.00 84.69 77 VAL A N 1
ATOM 554 C CA . VAL A 1 77 ? -15.029 6.363 4.167 1.00 84.69 77 VAL A CA 1
ATOM 555 C C . VAL A 1 77 ? -13.711 6.558 4.902 1.00 84.69 77 VAL A C 1
ATOM 557 O O . VAL A 1 77 ? -13.157 7.654 4.915 1.00 84.69 77 VAL A O 1
ATOM 560 N N . ILE A 1 78 ? -13.184 5.473 5.469 1.00 90.75 78 ILE A N 1
ATOM 561 C CA . ILE A 1 78 ? -11.826 5.447 6.014 1.00 90.75 78 ILE A CA 1
ATOM 562 C C . ILE A 1 78 ? -10.864 5.217 4.850 1.00 90.75 78 ILE A C 1
ATOM 564 O O . ILE A 1 78 ? -10.827 4.125 4.277 1.00 90.75 78 ILE A O 1
ATOM 568 N N . ALA A 1 79 ? -10.108 6.246 4.482 1.00 92.88 79 ALA A N 1
ATOM 569 C CA . ALA A 1 79 ? -9.202 6.192 3.346 1.00 92.88 79 ALA A CA 1
ATOM 570 C C . ALA A 1 79 ? -7.864 6.863 3.652 1.00 92.88 79 ALA A C 1
ATOM 572 O O . ALA A 1 79 ? -7.787 7.819 4.422 1.00 92.88 79 ALA A O 1
ATOM 573 N N . ALA A 1 80 ? -6.813 6.388 2.995 1.00 94.88 80 ALA A N 1
ATOM 574 C CA . ALA A 1 80 ? -5.507 7.024 2.989 1.00 94.88 80 ALA A CA 1
ATOM 575 C C . ALA A 1 80 ? -4.909 6.956 1.586 1.00 94.88 80 ALA A C 1
ATOM 577 O O . ALA A 1 80 ? -5.117 5.986 0.862 1.00 94.88 80 ALA A O 1
ATOM 578 N N . ALA A 1 81 ? -4.153 7.974 1.197 1.00 96.31 81 ALA A N 1
ATOM 579 C CA . ALA A 1 81 ? -3.479 7.992 -0.092 1.00 96.31 81 ALA A CA 1
ATOM 580 C C . ALA A 1 81 ? -2.083 8.583 0.027 1.00 96.31 81 ALA A C 1
ATOM 582 O O . ALA A 1 81 ? -1.775 9.338 0.951 1.00 96.31 81 ALA A O 1
ATOM 583 N N . GLY A 1 82 ? -1.227 8.243 -0.924 1.00 96.69 82 GLY A N 1
ATOM 584 C CA . GLY A 1 82 ? 0.116 8.786 -0.977 1.00 96.69 82 GLY A CA 1
ATOM 585 C C . GLY A 1 82 ? 0.952 8.143 -2.062 1.00 96.69 82 GLY A C 1
ATOM 586 O O . GLY A 1 82 ? 0.439 7.739 -3.106 1.00 96.69 82 GLY A O 1
ATOM 587 N N . ASN A 1 83 ? 2.255 8.067 -1.815 1.00 97.50 83 ASN A N 1
ATOM 588 C CA . ASN A 1 83 ? 3.225 7.643 -2.813 1.00 97.50 83 ASN A CA 1
ATOM 589 C C . ASN A 1 83 ? 4.213 6.644 -2.226 1.00 97.50 83 ASN A C 1
ATOM 591 O O . ASN A 1 83 ? 4.509 6.645 -1.027 1.00 97.50 83 ASN A O 1
ATOM 595 N N . GLY A 1 84 ? 4.748 5.798 -3.093 1.00 95.69 84 GLY A N 1
ATOM 596 C CA . GLY A 1 84 ? 5.723 4.795 -2.719 1.00 95.69 84 GLY A CA 1
ATOM 597 C C . GLY A 1 84 ? 6.669 4.444 -3.847 1.00 95.69 84 GLY A C 1
ATOM 598 O 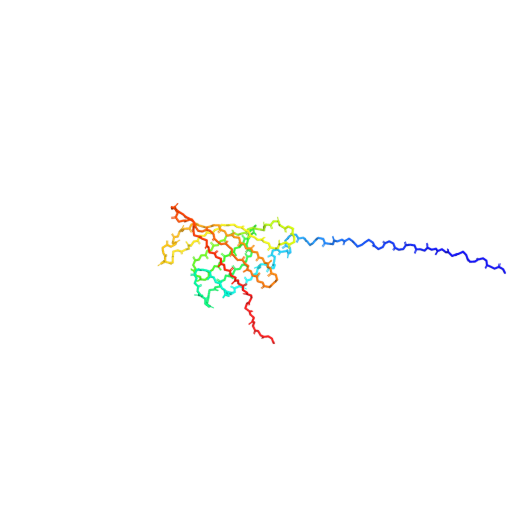O . GLY A 1 84 ? 6.680 5.058 -4.916 1.00 95.69 84 GLY A O 1
ATOM 599 N N . ARG A 1 85 ? 7.510 3.455 -3.563 1.00 93.06 85 ARG A N 1
ATOM 600 C CA . ARG A 1 85 ? 8.519 2.965 -4.492 1.00 93.06 85 ARG A CA 1
ATOM 601 C C . ARG A 1 85 ? 8.786 1.489 -4.259 1.00 93.06 85 ARG A C 1
ATOM 603 O O . ARG A 1 85 ? 8.751 1.009 -3.123 1.00 93.06 85 ARG A O 1
ATOM 610 N N . TRP A 1 86 ? 9.123 0.791 -5.332 1.00 89.31 86 TRP A N 1
ATOM 611 C CA . TRP A 1 86 ? 9.727 -0.533 -5.250 1.00 89.31 86 TRP A CA 1
ATOM 612 C C . TRP A 1 86 ? 11.200 -0.405 -4.849 1.00 89.31 86 TRP A C 1
ATOM 614 O O . TRP A 1 86 ? 11.972 0.346 -5.457 1.00 89.31 86 TRP A O 1
ATOM 624 N N . ARG A 1 87 ? 11.596 -1.126 -3.801 1.00 80.69 87 ARG A N 1
ATOM 625 C CA . ARG A 1 87 ? 13.002 -1.397 -3.482 1.00 80.69 87 ARG A CA 1
ATOM 626 C C . ARG A 1 87 ? 13.455 -2.506 -4.430 1.00 80.69 87 ARG A C 1
ATOM 628 O O . ARG A 1 87 ? 12.635 -3.338 -4.803 1.00 80.69 87 ARG A O 1
ATOM 635 N N . SER A 1 88 ? 14.705 -2.457 -4.885 1.00 62.62 88 SER A N 1
ATOM 636 C CA . SER A 1 88 ? 15.195 -3.319 -5.965 1.00 62.62 88 SER A CA 1
ATOM 637 C C . SER A 1 88 ? 14.866 -4.789 -5.702 1.00 62.62 88 SER A C 1
ATOM 639 O O . SER A 1 88 ? 15.405 -5.394 -4.776 1.00 62.62 88 SER A O 1
ATOM 641 N N . ALA A 1 89 ? 13.948 -5.337 -6.484 1.00 57.16 89 ALA A N 1
ATOM 642 C CA . ALA A 1 89 ? 13.423 -6.676 -6.322 1.00 57.16 89 ALA A CA 1
ATOM 643 C C . ALA A 1 89 ? 13.218 -7.310 -7.700 1.00 57.16 89 ALA A C 1
ATOM 645 O O . ALA A 1 89 ? 12.115 -7.740 -8.021 1.00 57.16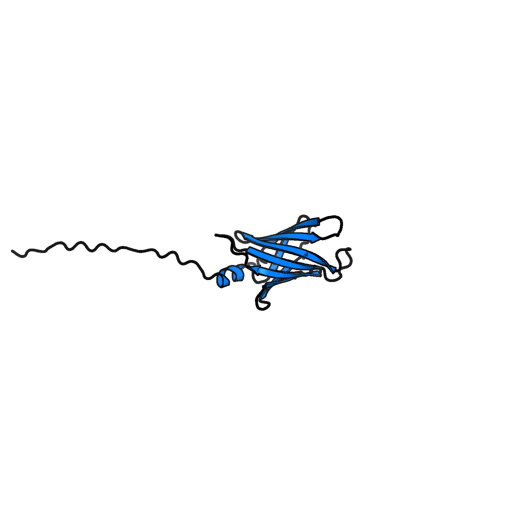 89 ALA A O 1
ATOM 646 N N . GLY A 1 90 ? 14.269 -7.353 -8.529 1.00 55.78 90 GLY A N 1
ATOM 647 C CA . GLY A 1 90 ? 14.501 -8.376 -9.563 1.00 55.78 90 GLY A CA 1
ATOM 648 C C . GLY A 1 90 ? 13.408 -8.599 -10.621 1.00 55.78 90 GLY A C 1
ATOM 649 O O . GLY A 1 90 ? 13.471 -9.579 -11.356 1.00 55.78 90 GLY A O 1
ATOM 650 N N . ARG A 1 91 ? 12.392 -7.732 -10.707 1.00 63.06 91 ARG A N 1
ATOM 651 C CA . ARG A 1 91 ? 11.193 -7.898 -11.556 1.00 63.06 91 ARG A CA 1
ATOM 652 C C . ARG A 1 91 ? 10.940 -6.697 -12.474 1.00 63.06 91 ARG A C 1
ATOM 654 O O . ARG A 1 91 ? 9.832 -6.526 -12.975 1.00 63.06 91 ARG A O 1
ATOM 661 N N . GLY A 1 92 ? 11.947 -5.842 -12.673 1.00 68.94 92 GLY A N 1
ATOM 662 C CA . GLY A 1 92 ? 11.879 -4.684 -13.579 1.00 68.94 92 GLY A CA 1
ATOM 663 C C . GLY A 1 92 ? 11.054 -3.496 -13.065 1.00 68.94 92 GLY A C 1
ATOM 664 O O . GLY A 1 92 ? 10.808 -2.548 -13.810 1.00 68.94 92 GLY A O 1
ATOM 665 N N . LEU A 1 93 ? 10.625 -3.528 -11.799 1.00 75.56 93 LEU A N 1
ATOM 666 C CA . LEU A 1 93 ? 9.947 -2.410 -11.131 1.00 75.56 93 LEU A CA 1
ATOM 667 C C . LEU A 1 93 ? 10.886 -1.602 -10.233 1.00 75.56 93 LEU A C 1
ATOM 669 O O . LEU A 1 93 ? 10.465 -0.624 -9.627 1.00 75.56 93 LEU A O 1
ATOM 673 N N . ASP A 1 94 ? 12.153 -1.992 -10.164 1.00 80.62 94 ASP A N 1
ATOM 674 C CA . ASP A 1 94 ? 13.159 -1.432 -9.273 1.00 80.62 94 ASP A CA 1
ATOM 675 C C . ASP A 1 94 ? 13.241 0.091 -9.404 1.00 80.62 94 ASP A C 1
ATOM 677 O O . ASP A 1 94 ? 13.412 0.641 -10.492 1.00 80.62 94 ASP A O 1
ATOM 681 N N . GLY A 1 95 ? 13.066 0.787 -8.279 1.00 81.06 95 GLY A N 1
ATOM 682 C CA . GLY A 1 95 ? 13.103 2.245 -8.239 1.00 81.06 95 GLY A CA 1
ATOM 683 C C . GLY A 1 95 ? 11.893 2.945 -8.863 1.00 81.06 95 GLY A C 1
ATOM 684 O O . GLY A 1 95 ? 11.820 4.169 -8.759 1.00 81.06 95 GLY A O 1
ATOM 685 N N . LYS A 1 96 ? 10.927 2.227 -9.454 1.00 86.88 96 LYS A N 1
ATOM 686 C CA . LYS A 1 96 ? 9.753 2.858 -10.063 1.00 86.88 96 LYS A CA 1
ATOM 687 C C . LYS A 1 96 ? 8.828 3.447 -8.994 1.00 86.88 96 LYS A C 1
ATOM 689 O O . LYS A 1 96 ? 8.463 2.729 -8.049 1.00 86.88 96 LYS A O 1
ATOM 694 N N . PRO A 1 97 ? 8.460 4.735 -9.119 1.00 92.69 97 PRO A N 1
ATOM 695 C CA . PRO A 1 97 ? 7.508 5.360 -8.225 1.00 92.69 97 PRO A CA 1
ATOM 696 C C . PRO A 1 97 ? 6.087 4.891 -8.545 1.00 92.69 97 PRO A C 1
ATOM 698 O O . PRO A 1 97 ? 5.769 4.464 -9.659 1.00 92.69 97 PRO A O 1
ATOM 701 N N . PHE A 1 98 ? 5.217 4.992 -7.553 1.00 95.62 98 PHE A N 1
ATOM 702 C CA . PHE A 1 98 ? 3.789 4.791 -7.734 1.00 95.62 98 PHE A CA 1
ATOM 703 C C . PHE A 1 98 ? 2.998 5.670 -6.774 1.00 95.62 98 PHE A C 1
ATOM 705 O O . PHE A 1 98 ? 3.476 5.993 -5.683 1.00 95.62 98 PHE A O 1
ATOM 712 N N . SER A 1 99 ? 1.764 5.984 -7.156 1.00 97.62 99 SER A N 1
ATOM 713 C CA . SER A 1 99 ? 0.750 6.441 -6.212 1.00 97.62 99 SER A CA 1
ATOM 714 C C . SER A 1 99 ? -0.062 5.258 -5.692 1.00 97.62 99 SER A C 1
ATOM 716 O O . SER A 1 99 ? -0.173 4.215 -6.350 1.00 97.62 99 SER A O 1
ATOM 718 N N . ILE A 1 100 ? -0.592 5.399 -4.483 1.00 98.19 100 ILE A N 1
ATOM 719 C CA . ILE A 1 100 ? -1.383 4.376 -3.806 1.00 98.19 100 ILE A CA 1
ATOM 720 C C . ILE A 1 100 ? -2.582 5.016 -3.108 1.00 98.19 100 ILE A C 1
ATOM 722 O O . ILE A 1 100 ? -2.442 6.030 -2.426 1.00 98.19 100 ILE A O 1
ATOM 726 N N . ASP A 1 101 ? -3.737 4.383 -3.267 1.00 97.50 101 ASP A N 1
ATOM 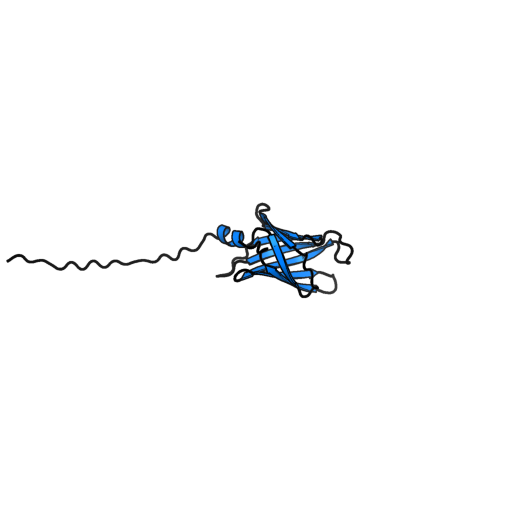727 C CA . ASP A 1 101 ? -4.976 4.659 -2.555 1.00 97.50 101 ASP A CA 1
ATOM 728 C C . ASP A 1 101 ? -5.353 3.415 -1.746 1.00 97.50 101 ASP A C 1
ATOM 730 O O . ASP A 1 101 ? -5.358 2.294 -2.272 1.00 97.50 101 ASP A O 1
ATOM 734 N N . LEU A 1 102 ? -5.671 3.621 -0.474 1.00 97.19 102 LEU A N 1
ATOM 735 C CA . LEU A 1 102 ? -6.132 2.615 0.467 1.00 97.19 102 LEU A CA 1
ATOM 736 C C . LEU A 1 102 ? -7.511 3.006 0.976 1.00 97.19 102 LEU A C 1
ATOM 738 O O . LEU A 1 102 ? -7.714 4.133 1.421 1.00 97.19 102 LEU A O 1
ATOM 742 N N . GLU A 1 103 ? -8.441 2.064 0.950 1.00 95.44 103 GLU A N 1
ATOM 743 C CA . GLU A 1 103 ? -9.783 2.255 1.482 1.00 95.44 103 GLU A CA 1
ATOM 744 C C . GLU A 1 103 ? -10.181 1.058 2.332 1.00 95.44 103 GLU A C 1
ATOM 746 O O . GLU A 1 103 ? -10.150 -0.088 1.875 1.00 95.44 103 GLU A O 1
ATOM 751 N N . TRP A 1 104 ? -10.589 1.324 3.565 1.00 93.62 104 TRP A N 1
ATOM 752 C CA . TRP A 1 104 ? -11.159 0.306 4.427 1.00 93.62 104 TRP A CA 1
ATOM 753 C C . TRP A 1 104 ? -12.673 0.269 4.252 1.00 93.62 104 TRP A C 1
ATOM 755 O O . TRP A 1 104 ? -13.362 1.284 4.377 1.00 93.62 104 TRP A O 1
ATOM 765 N N . ARG A 1 105 ? -13.187 -0.912 3.903 1.00 91.00 105 ARG A N 1
ATOM 766 C CA . ARG A 1 105 ? -14.610 -1.149 3.640 1.00 91.00 105 ARG A CA 1
ATOM 767 C C . ARG A 1 105 ? -15.015 -2.472 4.285 1.00 91.00 105 ARG A C 1
ATOM 769 O O . ARG A 1 105 ? -14.539 -3.531 3.870 1.00 91.00 105 ARG A O 1
ATOM 776 N N . GLY A 1 106 ? -15.897 -2.412 5.282 1.00 87.88 106 GLY A N 1
ATOM 777 C CA . GLY A 1 106 ? -16.258 -3.583 6.086 1.00 87.88 106 GLY A CA 1
ATOM 778 C C . GLY A 1 106 ? -15.068 -4.043 6.926 1.00 87.88 106 GLY A C 1
ATOM 779 O O .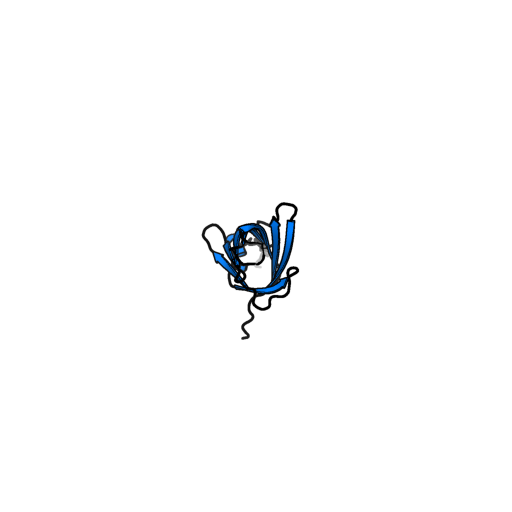 GLY A 1 106 ? -14.653 -3.338 7.831 1.00 87.88 106 GLY A O 1
ATOM 780 N N . ASP A 1 107 ? -14.497 -5.201 6.606 1.00 90.31 107 ASP A N 1
ATOM 781 C CA . ASP A 1 107 ? -13.327 -5.793 7.271 1.00 90.31 107 ASP A CA 1
ATOM 782 C C . ASP A 1 107 ? -12.125 -5.967 6.320 1.00 90.31 107 ASP A C 1
ATOM 784 O O . ASP A 1 107 ? -11.163 -6.683 6.621 1.00 90.31 107 ASP A O 1
ATOM 788 N N . ARG A 1 108 ? -12.186 -5.336 5.141 1.00 95.75 108 ARG A N 1
ATOM 789 C CA . ARG A 1 108 ? -11.183 -5.462 4.082 1.00 95.75 108 ARG A CA 1
ATOM 790 C C . ARG A 1 108 ? -10.507 -4.138 3.791 1.00 95.75 108 ARG A C 1
ATOM 792 O O . ARG A 1 108 ? -11.134 -3.078 3.803 1.00 95.75 108 ARG A O 1
ATOM 799 N N . LEU A 1 109 ? -9.230 -4.238 3.445 1.00 96.94 109 LEU A N 1
ATOM 800 C CA . LEU A 1 109 ? -8.441 -3.132 2.934 1.00 96.94 109 LEU A CA 1
ATOM 801 C C . LEU A 1 109 ? -8.323 -3.270 1.415 1.00 96.94 109 LEU A C 1
ATOM 803 O O . LEU A 1 109 ? -7.711 -4.210 0.902 1.00 96.94 109 LEU A O 1
ATOM 807 N N . TYR A 1 110 ? -8.931 -2.335 0.697 1.00 97.50 110 TYR A N 1
ATOM 808 C CA . TYR A 1 110 ? -8.861 -2.239 -0.753 1.00 97.50 110 TYR A CA 1
ATOM 809 C C . TYR A 1 110 ? -7.710 -1.323 -1.137 1.00 97.50 110 TYR A C 1
ATOM 811 O O . TYR A 1 110 ? -7.623 -0.193 -0.665 1.00 97.50 110 TYR A O 1
ATOM 819 N N . MET A 1 111 ? -6.846 -1.806 -2.022 1.00 98.19 111 MET A N 1
ATOM 820 C CA . MET A 1 111 ? -5.697 -1.067 -2.525 1.00 98.19 111 MET A CA 1
ATOM 821 C C . MET A 1 111 ? -5.850 -0.823 -4.022 1.00 98.19 111 MET A C 1
ATOM 823 O O . MET A 1 111 ? -6.086 -1.762 -4.787 1.00 98.19 111 MET A O 1
ATOM 827 N N . THR A 1 112 ? -5.624 0.417 -4.448 1.00 98.31 112 THR A N 1
ATOM 828 C CA . THR A 1 112 ? -5.330 0.755 -5.844 1.00 98.31 112 THR A CA 1
ATOM 829 C C . THR A 1 112 ? -3.950 1.388 -5.915 1.00 98.31 112 THR A C 1
ATOM 831 O O . THR A 1 112 ? -3.695 2.397 -5.274 1.00 98.31 112 THR A O 1
ATOM 834 N N . MET A 1 113 ? -3.056 0.809 -6.706 1.00 97.81 113 MET A N 1
ATOM 835 C CA . MET A 1 113 ? -1.712 1.322 -6.952 1.00 97.81 113 MET A CA 1
ATOM 836 C C . MET A 1 113 ? -1.565 1.657 -8.433 1.00 97.81 113 MET A C 1
ATOM 838 O O . MET A 1 113 ? -1.951 0.861 -9.291 1.00 97.81 113 MET A O 1
ATOM 842 N N . ARG A 1 114 ? -0.987 2.817 -8.742 1.00 97.06 114 ARG A N 1
ATOM 843 C CA . ARG A 1 114 ? -0.687 3.252 -10.110 1.00 97.06 114 ARG A CA 1
ATOM 844 C C . ARG A 1 114 ? 0.811 3.435 -10.258 1.00 97.06 114 ARG A C 1
ATOM 846 O O . ARG A 1 114 ? 1.380 4.381 -9.726 1.00 97.06 114 ARG A O 1
ATOM 853 N N . ILE A 1 115 ? 1.436 2.500 -10.961 1.00 93.56 115 ILE A N 1
ATOM 854 C CA . ILE A 1 115 ? 2.877 2.473 -11.191 1.00 93.56 115 ILE A CA 1
ATOM 855 C C . ILE A 1 115 ? 3.170 3.223 -12.480 1.00 93.56 115 ILE A C 1
ATOM 857 O O . ILE A 1 115 ? 2.648 2.856 -13.537 1.00 93.56 115 ILE A O 1
ATOM 861 N N . ASP A 1 116 ? 4.022 4.237 -12.385 1.00 88.06 116 ASP A N 1
ATOM 862 C CA . ASP A 1 116 ? 4.533 4.944 -13.551 1.00 88.06 116 ASP A CA 1
ATOM 863 C C . ASP A 1 116 ? 5.641 4.108 -14.203 1.00 88.06 116 ASP A C 1
ATOM 865 O O . ASP A 1 116 ? 6.676 3.812 -13.596 1.00 88.06 116 ASP A O 1
ATOM 869 N N . LEU A 1 117 ? 5.403 3.663 -15.438 1.00 85.12 117 LEU A N 1
ATOM 870 C CA . LEU A 1 117 ? 6.381 2.899 -16.203 1.00 85.12 117 LEU A CA 1
ATOM 871 C C . LEU A 1 117 ? 7.225 3.784 -17.129 1.00 85.12 117 LEU A C 1
ATOM 873 O O . LEU A 1 117 ? 8.223 3.275 -17.644 1.00 85.12 117 LEU A O 1
ATOM 877 N N . GLY A 1 118 ? 6.869 5.059 -17.321 1.00 83.12 118 GLY A N 1
ATOM 878 C CA . GLY A 1 118 ? 7.407 5.964 -18.339 1.00 83.12 118 GLY A CA 1
ATOM 879 C C . GLY A 1 118 ? 6.435 6.144 -19.517 1.00 83.12 118 GLY A C 1
ATOM 880 O O . GLY A 1 118 ? 5.755 7.163 -19.585 1.00 83.12 118 GLY A O 1
ATOM 881 N N . PRO A 1 119 ? 6.311 5.169 -20.443 1.00 83.94 119 PRO A N 1
ATOM 882 C CA . PRO A 1 119 ? 5.407 5.271 -21.594 1.00 83.94 119 PRO A CA 1
ATOM 883 C C . PRO A 1 119 ? 3.945 4.917 -21.264 1.00 83.94 119 PRO A C 1
ATOM 885 O O . PRO A 1 119 ? 3.098 4.888 -22.153 1.00 83.94 119 PRO A O 1
ATOM 888 N N . GLY A 1 120 ? 3.632 4.601 -20.004 1.00 87.69 120 GLY A N 1
ATOM 889 C CA . GLY A 1 120 ? 2.289 4.220 -19.586 1.00 87.69 120 GLY A CA 1
ATOM 890 C C . GLY A 1 120 ? 2.181 3.950 -18.090 1.00 87.69 120 GLY A C 1
ATOM 891 O O . GLY A 1 120 ? 3.176 3.926 -17.365 1.00 87.69 120 GLY A O 1
ATOM 892 N N . VAL A 1 121 ? 0.951 3.715 -17.635 1.00 91.38 121 VAL A N 1
ATOM 893 C CA . VAL A 1 121 ? 0.637 3.448 -16.227 1.00 91.38 121 VAL A CA 1
ATOM 894 C C . VAL A 1 121 ? 0.125 2.025 -16.073 1.00 91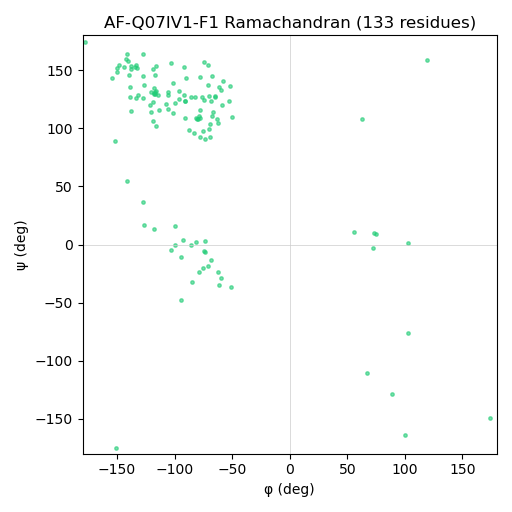.38 121 VAL A C 1
ATOM 896 O O . VAL A 1 121 ? -0.835 1.621 -16.731 1.00 91.38 121 VAL A O 1
ATOM 899 N N . ARG A 1 122 ? 0.714 1.271 -15.144 1.00 92.25 122 ARG A N 1
ATOM 900 C CA . ARG A 1 122 ? 0.171 -0.023 -14.717 1.00 92.25 122 ARG A CA 1
ATOM 901 C C . ARG A 1 122 ? -0.654 0.161 -13.452 1.00 92.25 122 ARG A C 1
ATOM 903 O O . ARG A 1 122 ? -0.145 0.647 -12.447 1.00 92.25 122 ARG A O 1
ATOM 910 N N . THR A 1 123 ? -1.909 -0.283 -13.483 1.00 96.25 123 THR A N 1
ATOM 911 C CA . THR A 1 123 ? -2.786 -0.260 -12.303 1.00 96.25 123 THR A CA 1
ATOM 912 C C . THR A 1 123 ? -2.843 -1.633 -11.642 1.00 96.25 123 THR A C 1
ATOM 914 O O . THR A 1 123 ? -3.265 -2.613 -12.261 1.00 96.25 123 THR A O 1
ATOM 917 N N . VAL A 1 124 ? -2.462 -1.694 -10.368 1.00 95.88 124 VAL A N 1
ATOM 918 C CA . VAL A 1 124 ? -2.603 -2.878 -9.519 1.00 95.88 124 VAL A CA 1
ATOM 919 C C . VAL A 1 124 ? -3.749 -2.654 -8.542 1.00 95.88 124 VAL A C 1
ATOM 921 O O . VAL A 1 124 ? -3.795 -1.639 -7.853 1.00 95.88 124 VAL A O 1
ATOM 924 N N . LYS A 1 125 ? -4.675 -3.607 -8.479 1.00 98.25 125 LYS A N 1
ATOM 925 C CA . LYS A 1 125 ? -5.760 -3.645 -7.500 1.00 98.25 125 LYS A CA 1
ATOM 926 C C . LYS A 1 125 ? -5.590 -4.881 -6.643 1.00 98.25 125 LYS A C 1
ATOM 928 O O . LYS A 1 125 ? -5.443 -5.971 -7.194 1.00 98.25 125 LYS A O 1
ATOM 933 N N . ALA A 1 126 ? -5.636 -4.707 -5.330 1.00 98.00 126 ALA A N 1
ATOM 934 C CA . ALA A 1 126 ? -5.559 -5.812 -4.389 1.00 98.00 126 ALA A CA 1
ATOM 935 C C . ALA A 1 126 ? -6.561 -5.642 -3.249 1.00 98.00 126 ALA A C 1
ATOM 937 O O . ALA A 1 126 ? -6.950 -4.526 -2.902 1.00 98.00 126 ALA A O 1
ATOM 938 N N . VAL A 1 127 ? -6.966 -6.771 -2.683 1.00 97.94 127 VAL A N 1
ATOM 939 C CA . VAL A 1 127 ? -7.800 -6.849 -1.486 1.00 97.94 127 VAL A CA 1
ATOM 940 C C . VAL A 1 127 ? -6.992 -7.564 -0.423 1.00 97.94 127 VAL A C 1
ATOM 942 O O . VAL A 1 127 ? -6.453 -8.643 -0.680 1.00 97.94 127 VAL A O 1
ATOM 945 N N . TYR A 1 128 ? -6.935 -6.973 0.763 1.00 97.38 128 TYR A N 1
ATOM 946 C CA . TYR A 1 128 ? -6.290 -7.558 1.924 1.00 97.38 128 TYR A CA 1
ATOM 947 C C . TYR A 1 128 ? -7.295 -7.770 3.056 1.00 97.38 128 TYR A C 1
ATOM 949 O O . TYR A 1 128 ? -8.279 -7.037 3.186 1.00 97.38 128 TYR A O 1
ATOM 957 N N . GLY A 1 129 ? -7.031 -8.774 3.886 1.00 96.12 129 GLY A N 1
ATOM 958 C CA . GLY A 1 129 ? -7.767 -9.046 5.116 1.00 96.12 129 GLY A CA 1
ATOM 959 C C . GLY A 1 129 ? -6.830 -9.164 6.308 1.00 96.12 129 GLY A C 1
ATOM 960 O O . GLY A 1 129 ? -5.619 -9.323 6.153 1.00 96.12 129 GLY A O 1
ATOM 961 N N . ARG A 1 130 ? -7.397 -9.087 7.509 1.00 93.06 130 ARG A N 1
ATOM 962 C CA . ARG A 1 130 ? -6.664 -9.389 8.741 1.00 93.06 130 ARG A CA 1
ATOM 963 C C . ARG A 1 130 ? -6.327 -10.880 8.786 1.00 93.06 130 ARG A C 1
ATOM 965 O O . ARG A 1 130 ? -7.125 -11.707 8.345 1.00 93.06 130 ARG A O 1
ATOM 972 N N . LEU A 1 131 ? -5.162 -11.219 9.337 1.00 77.19 131 LEU A N 1
ATOM 973 C CA . LEU A 1 131 ? -4.830 -12.600 9.686 1.00 77.19 131 LEU A CA 1
ATOM 974 C C . LEU A 1 131 ? -5.816 -13.058 10.767 1.00 77.19 131 LEU A C 1
ATOM 976 O O . LEU A 1 131 ? -5.774 -12.575 11.896 1.00 77.19 131 LEU A O 1
ATOM 980 N N . TRP A 1 132 ? -6.745 -13.940 10.406 1.00 63.09 132 TRP A N 1
ATOM 981 C CA . TRP A 1 132 ? -7.649 -14.545 11.375 1.00 63.09 132 TRP A CA 1
ATOM 982 C C . TRP A 1 132 ? -6.877 -15.639 12.109 1.00 63.09 132 TRP A C 1
ATOM 984 O O . TRP A 1 132 ? -6.534 -16.654 11.508 1.00 63.09 132 TRP A O 1
ATOM 994 N N . LEU A 1 133 ? -6.550 -15.409 13.380 1.00 59.81 133 LEU A N 1
ATOM 995 C CA . LEU A 1 133 ? -5.764 -16.357 14.176 1.00 59.81 133 LEU A CA 1
ATOM 996 C C . LEU A 1 133 ? -6.598 -17.457 14.847 1.00 59.81 133 LEU A C 1
ATOM 998 O O . LEU A 1 133 ? -5.998 -18.317 15.474 1.00 59.81 133 LEU A O 1
ATOM 1002 N N . GLY A 1 134 ? -7.926 -17.472 14.674 1.00 49.34 134 GLY A N 1
ATOM 1003 C CA . GLY A 1 134 ? -8.823 -18.454 15.292 1.00 49.34 134 GLY A CA 1
ATOM 1004 C C . GLY A 1 134 ? -8.810 -18.381 16.823 1.00 49.34 134 GLY A C 1
ATOM 1005 O O . GLY A 1 134 ? -7.844 -18.771 17.470 1.00 49.34 134 GLY A O 1
ATOM 1006 N N . SER A 1 135 ? -9.887 -17.872 17.411 1.00 48.19 135 SER A N 1
ATOM 1007 C CA . SER A 1 135 ? -10.169 -18.009 18.848 1.00 48.19 135 SER A CA 1
ATOM 1008 C C . SER A 1 135 ? -11.131 -19.160 19.077 1.00 48.19 135 SER A C 1
ATOM 1010 O O . SER A 1 135 ? -12.138 -19.173 18.329 1.00 48.19 135 SER A O 1
#